Protein AF-A0A1I2KL99-F1 (afdb_monomer_lite)

Radius of gyration: 26.82 Å; chains: 1; bounding box: 92×59×48 Å

Structure (mmCIF, N/CA/C/O backbone):
data_AF-A0A1I2KL99-F1
#
_entry.id   AF-A0A1I2KL99-F1
#
loop_
_atom_site.group_PDB
_atom_site.id
_atom_site.type_symbol
_atom_site.label_atom_id
_atom_site.label_alt_id
_atom_site.label_comp_id
_atom_site.label_asym_id
_atom_site.label_entity_id
_atom_site.label_seq_id
_atom_site.pdbx_PDB_ins_code
_atom_site.Cartn_x
_atom_site.Cartn_y
_atom_site.Cartn_z
_atom_site.occupancy
_atom_site.B_iso_or_equiv
_atom_site.auth_seq_id
_atom_site.auth_comp_id
_atom_site.auth_asym_id
_atom_site.auth_atom_id
_atom_site.pdbx_PDB_model_num
ATOM 1 N N . MET A 1 1 ? 73.950 47.806 28.719 1.00 41.84 1 MET A N 1
ATOM 2 C CA . MET A 1 1 ? 73.283 47.118 27.589 1.00 41.84 1 MET A CA 1
ATOM 3 C C . MET A 1 1 ? 72.490 45.958 28.178 1.00 41.84 1 MET A C 1
ATOM 5 O O . MET A 1 1 ? 73.099 45.092 28.782 1.00 41.84 1 MET A O 1
ATOM 9 N N . PHE A 1 2 ? 71.188 46.170 28.405 1.00 46.22 2 PHE A N 1
ATOM 10 C CA . PHE A 1 2 ? 70.069 45.577 27.636 1.00 46.22 2 PHE A CA 1
ATOM 11 C C . PHE A 1 2 ? 69.998 44.045 27.796 1.00 46.22 2 PHE A C 1
ATOM 13 O O . PHE A 1 2 ? 70.756 43.326 27.165 1.00 46.22 2 PHE A O 1
ATOM 20 N N . PHE A 1 3 ? 69.334 43.569 28.855 1.00 38.12 3 PHE A N 1
ATOM 21 C CA . PHE A 1 3 ? 67.908 43.174 28.957 1.00 38.12 3 PHE A CA 1
ATOM 22 C C . PHE A 1 3 ? 67.673 41.687 28.622 1.00 38.12 3 PHE A C 1
ATOM 24 O O . PHE A 1 3 ? 67.544 41.295 27.468 1.00 38.12 3 PHE A O 1
ATOM 31 N N . MET A 1 4 ? 67.579 40.879 29.686 1.00 43.25 4 MET A N 1
ATOM 32 C CA . MET A 1 4 ? 66.721 39.690 29.757 1.00 43.25 4 MET A CA 1
ATOM 33 C C . MET A 1 4 ? 65.254 40.114 29.606 1.00 43.25 4 MET A C 1
ATOM 35 O O . MET A 1 4 ? 64.869 41.060 30.289 1.00 43.25 4 MET A O 1
ATOM 39 N N . LEU A 1 5 ? 64.454 39.375 28.820 1.00 44.06 5 LEU A N 1
ATOM 40 C CA . LEU A 1 5 ? 63.086 38.889 29.123 1.00 44.06 5 LEU A CA 1
ATOM 41 C C . LEU A 1 5 ? 62.224 38.676 27.863 1.00 44.06 5 LEU A C 1
ATOM 43 O O . LEU A 1 5 ? 62.262 39.492 26.949 1.00 44.06 5 LEU A O 1
ATOM 47 N N . LEU A 1 6 ? 61.349 37.656 27.966 1.00 45.00 6 LEU A N 1
ATOM 48 C CA . LEU A 1 6 ? 60.096 37.411 27.213 1.00 45.00 6 LEU A CA 1
ATOM 49 C C . LEU A 1 6 ? 60.284 36.949 25.758 1.00 45.00 6 LEU A C 1
ATOM 51 O O . LEU A 1 6 ? 61.150 37.435 25.055 1.00 45.00 6 LEU A O 1
ATOM 55 N N . ALA A 1 7 ? 59.530 36.026 25.170 1.00 44.88 7 ALA A N 1
ATOM 56 C CA . ALA A 1 7 ? 58.339 35.226 25.463 1.00 44.88 7 ALA A CA 1
ATOM 57 C C . ALA A 1 7 ? 58.344 34.114 24.371 1.00 44.88 7 ALA A C 1
ATOM 59 O O . ALA A 1 7 ? 59.112 34.194 23.421 1.00 44.88 7 ALA A O 1
ATOM 60 N N . GLY A 1 8 ? 57.561 33.046 24.360 1.00 45.47 8 GLY A N 1
ATOM 61 C CA . GLY A 1 8 ? 56.426 32.643 25.155 1.00 45.47 8 GLY A CA 1
ATOM 62 C C . GLY A 1 8 ? 56.072 31.200 24.787 1.00 45.47 8 GLY A C 1
ATOM 63 O O . GLY A 1 8 ? 56.478 30.667 23.753 1.00 45.47 8 GLY A O 1
ATOM 64 N N . ALA A 1 9 ? 55.324 30.569 25.680 1.00 43.31 9 ALA A N 1
ATOM 65 C CA . ALA A 1 9 ? 54.707 29.279 25.457 1.00 43.31 9 ALA A CA 1
ATOM 66 C C . ALA A 1 9 ? 53.682 29.377 24.316 1.00 43.31 9 ALA A C 1
ATOM 68 O O . ALA A 1 9 ? 52.738 30.160 24.404 1.00 43.31 9 ALA A O 1
ATOM 69 N N . MET A 1 10 ? 53.833 28.550 23.281 1.00 47.69 10 MET A N 1
ATOM 70 C CA . MET A 1 10 ? 52.747 28.232 22.353 1.00 47.69 10 MET A CA 1
ATOM 71 C C . MET A 1 10 ? 52.228 26.845 22.708 1.00 47.69 10 MET A C 1
ATOM 73 O O . MET A 1 10 ? 52.744 25.804 22.306 1.00 47.69 10 MET A O 1
ATOM 77 N N . ILE A 1 11 ? 51.215 26.899 23.561 1.00 47.91 11 ILE A N 1
ATOM 78 C CA . ILE A 1 11 ? 50.264 25.846 23.874 1.00 47.91 11 ILE A CA 1
ATOM 79 C C . ILE A 1 11 ? 49.551 25.419 22.582 1.00 47.91 11 ILE A C 1
ATOM 81 O O . ILE A 1 11 ? 49.126 26.257 21.794 1.00 47.91 11 ILE A O 1
ATOM 85 N N . GLY A 1 12 ? 49.336 24.111 22.434 1.00 41.75 12 GLY A N 1
ATOM 86 C CA . GLY A 1 12 ? 48.070 23.610 21.896 1.00 41.75 12 GLY A CA 1
ATOM 87 C C . GLY A 1 12 ? 47.889 23.639 20.381 1.00 41.75 12 GLY A C 1
ATOM 88 O O . GLY A 1 12 ? 46.938 24.226 19.882 1.00 41.75 12 GLY A O 1
ATOM 89 N N . GLY A 1 13 ? 48.709 22.888 19.650 1.00 37.59 13 GLY A N 1
ATOM 90 C CA . GLY A 1 13 ? 48.351 22.393 18.318 1.00 37.59 13 GLY A CA 1
ATOM 91 C C . GLY A 1 13 ? 47.649 21.042 18.421 1.00 37.59 13 GLY A C 1
ATOM 92 O O . GLY A 1 13 ? 48.190 20.028 17.994 1.00 37.59 13 GLY A O 1
ATOM 93 N N . MET A 1 14 ? 46.485 21.013 19.068 1.00 42.66 14 MET A N 1
ATOM 94 C CA . MET A 1 14 ? 45.616 19.843 19.1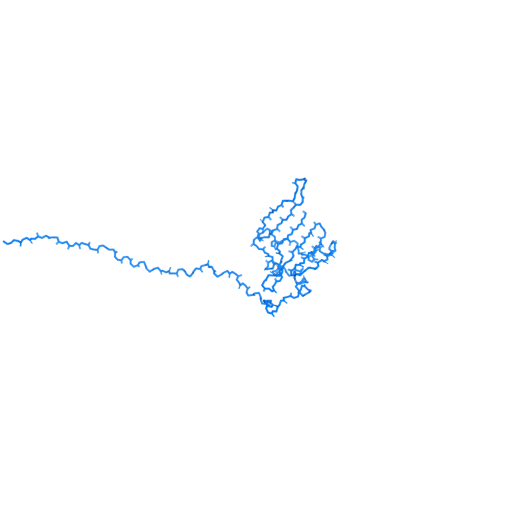72 1.00 42.66 14 MET A CA 1
ATOM 95 C C . MET A 1 14 ? 45.159 19.491 17.749 1.00 42.66 14 MET A C 1
ATOM 97 O O . MET A 1 14 ? 44.211 20.074 17.228 1.00 42.66 14 MET A O 1
ATOM 101 N N . TRP A 1 15 ? 45.874 18.580 17.083 1.00 41.38 15 TRP A N 1
ATOM 102 C CA . TRP A 1 15 ? 45.430 17.953 15.840 1.00 41.38 15 TRP A CA 1
ATOM 103 C C . TRP A 1 15 ? 44.218 17.080 16.174 1.00 41.38 15 TRP A C 1
ATOM 105 O O . TRP A 1 15 ? 44.293 15.860 16.314 1.00 41.38 15 TRP A O 1
ATOM 115 N N . TYR A 1 16 ? 43.064 17.731 16.319 1.00 44.19 16 TYR A N 1
ATOM 116 C CA . TYR A 1 16 ? 41.791 17.103 16.044 1.00 44.19 16 TYR A CA 1
ATOM 117 C C . TYR A 1 16 ? 41.829 16.737 14.571 1.00 44.19 16 TYR A C 1
ATOM 119 O O . TYR A 1 16 ? 41.515 17.532 13.690 1.00 44.19 16 TYR A O 1
ATOM 127 N N . SER A 1 17 ? 42.273 15.509 14.318 1.00 42.91 17 SER A N 1
ATOM 128 C CA . SER A 1 17 ? 41.897 14.773 13.133 1.00 42.91 17 SER A CA 1
ATOM 129 C C . SER A 1 17 ? 40.373 14.768 13.145 1.00 42.91 17 SER A C 1
ATOM 131 O O . SER A 1 17 ? 39.736 13.981 13.850 1.00 42.91 17 SER A O 1
ATOM 133 N N . THR A 1 18 ? 39.786 15.736 12.446 1.00 49.31 18 THR A N 1
ATOM 134 C CA . THR A 1 18 ? 38.407 15.707 11.998 1.00 49.31 18 THR A CA 1
ATOM 135 C C . THR A 1 18 ? 38.308 14.459 11.144 1.00 49.31 18 THR A C 1
ATOM 137 O O . THR A 1 18 ? 38.475 14.477 9.927 1.00 49.31 18 THR A O 1
ATOM 140 N N . ARG A 1 19 ? 38.066 13.331 11.824 1.00 47.25 19 ARG A N 1
ATOM 141 C CA . ARG A 1 19 ? 37.349 12.201 11.270 1.00 47.25 19 ARG A CA 1
ATOM 142 C C . ARG A 1 19 ? 36.077 12.821 10.734 1.00 47.25 19 ARG A C 1
ATOM 144 O O . ARG A 1 19 ? 35.131 13.067 11.477 1.00 47.25 19 ARG A O 1
ATOM 151 N N . LEU A 1 20 ? 36.132 13.170 9.455 1.00 50.16 20 LEU A N 1
ATOM 152 C CA . LEU A 1 20 ? 34.983 13.367 8.612 1.00 50.16 20 LEU A CA 1
ATOM 153 C C . LEU A 1 20 ? 34.181 12.089 8.799 1.00 50.16 20 LEU A C 1
ATOM 155 O O . LEU A 1 20 ? 34.487 11.055 8.213 1.00 50.16 20 LEU A O 1
ATOM 159 N N . LEU A 1 21 ? 33.229 12.145 9.728 1.00 52.22 21 LEU A N 1
ATOM 160 C CA . LEU A 1 21 ? 32.101 11.245 9.747 1.00 52.22 21 LEU A CA 1
ATOM 161 C C . LEU A 1 21 ? 31.551 11.336 8.324 1.00 52.22 21 LEU A C 1
ATOM 163 O O . LEU A 1 21 ? 31.115 12.426 7.938 1.00 52.22 21 LEU A O 1
ATOM 167 N N . PRO A 1 22 ? 31.627 10.271 7.503 1.00 49.25 22 PRO A N 1
ATOM 168 C CA . PRO A 1 22 ? 30.843 10.259 6.290 1.00 49.25 22 PRO A CA 1
ATOM 169 C C . PRO A 1 22 ? 29.410 10.454 6.761 1.00 49.25 22 PRO A C 1
ATOM 171 O O . PRO A 1 22 ? 28.902 9.692 7.587 1.00 49.25 22 PRO A O 1
ATOM 174 N N . SER A 1 23 ? 28.820 11.559 6.323 1.00 51.12 23 SER A N 1
ATOM 175 C CA . SER A 1 23 ? 27.451 11.920 6.616 1.00 51.12 23 SER A CA 1
ATOM 176 C C . SER A 1 23 ? 26.563 10.691 6.439 1.00 51.12 23 SER A C 1
ATOM 178 O O . SER A 1 23 ? 26.422 10.125 5.352 1.00 51.12 23 SER A O 1
ATOM 180 N N . LEU A 1 24 ? 25.965 10.279 7.553 1.00 51.94 24 LEU A N 1
ATOM 181 C CA . LEU A 1 24 ? 24.749 9.483 7.627 1.00 51.94 24 LEU A CA 1
ATOM 182 C C . LEU A 1 24 ? 23.629 10.259 6.916 1.00 51.94 24 LEU A C 1
ATOM 184 O O . LEU A 1 24 ? 22.788 10.888 7.541 1.00 51.94 24 LEU A O 1
ATOM 188 N N . ALA A 1 25 ? 23.672 10.292 5.588 1.00 49.53 25 ALA A N 1
ATOM 189 C CA . ALA A 1 25 ? 22.633 10.875 4.743 1.00 49.53 25 ALA A CA 1
ATOM 190 C C . ALA A 1 25 ? 22.581 10.217 3.358 1.00 49.53 25 ALA A C 1
ATOM 192 O O . ALA A 1 25 ? 21.969 10.745 2.432 1.00 49.53 25 ALA A O 1
ATOM 193 N N . LYS A 1 26 ? 23.183 9.034 3.189 1.00 44.53 26 LYS A N 1
ATOM 194 C CA . LYS A 1 26 ? 22.803 8.160 2.083 1.00 44.53 26 LYS A CA 1
ATOM 195 C C . LYS A 1 26 ? 21.658 7.318 2.599 1.00 44.53 26 LYS A C 1
ATOM 197 O O . LYS A 1 26 ? 21.860 6.306 3.265 1.00 44.53 26 LYS A O 1
ATOM 202 N N . GLY A 1 27 ? 20.461 7.861 2.383 1.00 41.88 27 GLY A N 1
ATOM 203 C CA . GLY A 1 27 ? 19.205 7.226 2.719 1.00 41.88 27 GLY A CA 1
ATOM 204 C C . GLY A 1 27 ? 19.210 5.764 2.307 1.00 41.88 27 GLY A C 1
ATOM 205 O O . GLY A 1 27 ? 19.941 5.350 1.405 1.00 41.88 27 GLY A O 1
ATOM 206 N N . VAL A 1 28 ? 18.372 5.008 3.000 1.00 42.62 28 VAL A N 1
ATOM 207 C CA . VAL A 1 28 ? 17.982 3.635 2.709 1.00 42.62 28 VAL A CA 1
ATOM 208 C C . VAL A 1 28 ? 17.411 3.574 1.282 1.00 42.62 28 VAL A C 1
ATOM 210 O O . VAL A 1 28 ? 16.219 3.433 1.058 1.00 42.62 28 VAL A O 1
ATOM 213 N N . GLN A 1 29 ? 18.268 3.701 0.273 1.00 45.19 29 GLN A N 1
ATOM 214 C CA . GLN A 1 29 ? 18.027 3.210 -1.064 1.00 45.19 29 GLN A CA 1
ATOM 215 C C . GLN A 1 29 ? 18.388 1.736 -0.995 1.00 45.19 29 GLN A C 1
ATOM 217 O O . GLN A 1 29 ? 19.393 1.282 -1.539 1.00 45.19 29 GLN A O 1
ATOM 222 N N . THR A 1 30 ? 17.548 0.967 -0.296 1.00 46.22 30 THR A N 1
ATOM 223 C CA . THR A 1 30 ? 17.318 -0.407 -0.720 1.00 46.22 30 THR A CA 1
ATOM 224 C C . THR A 1 30 ? 17.001 -0.289 -2.196 1.00 46.22 30 THR A C 1
ATOM 226 O O . THR A 1 30 ? 15.963 0.269 -2.554 1.00 46.22 30 THR A O 1
ATOM 229 N N . VAL A 1 31 ? 17.962 -0.667 -3.035 1.00 43.31 31 VAL A N 1
ATOM 230 C CA . VAL A 1 31 ? 17.841 -0.663 -4.486 1.00 43.31 31 VAL A CA 1
ATOM 231 C C . VAL A 1 31 ? 16.468 -1.250 -4.791 1.00 43.31 31 VAL A C 1
ATOM 233 O O . VAL A 1 31 ? 16.246 -2.439 -4.556 1.00 43.31 31 VAL A O 1
ATOM 236 N N . ARG A 1 32 ? 15.527 -0.396 -5.220 1.00 56.00 32 ARG A N 1
ATOM 237 C CA . ARG A 1 32 ? 14.180 -0.776 -5.655 1.00 56.00 32 ARG A CA 1
ATOM 238 C C . ARG A 1 32 ? 14.368 -1.531 -6.976 1.00 56.00 32 ARG A C 1
ATOM 240 O O . ARG A 1 32 ? 14.132 -0.998 -8.052 1.00 56.00 32 ARG A O 1
ATOM 247 N N . LYS A 1 33 ? 14.952 -2.734 -6.907 1.00 55.44 33 LYS A N 1
ATOM 248 C CA . LYS A 1 33 ? 15.268 -3.565 -8.069 1.00 55.44 33 LYS A CA 1
ATOM 249 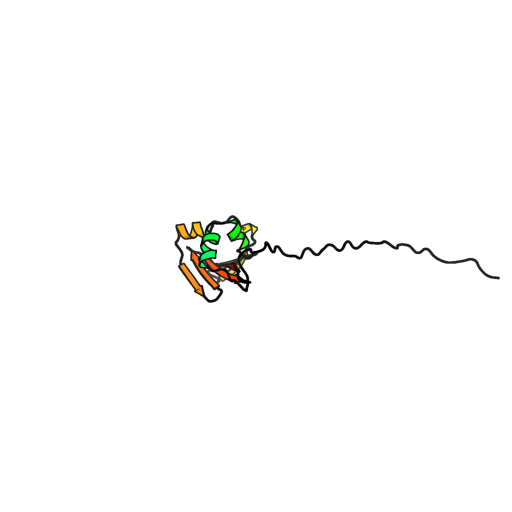C C . LYS A 1 33 ? 13.957 -3.831 -8.803 1.00 55.44 33 LYS A C 1
ATOM 251 O O . LYS A 1 33 ? 13.048 -4.414 -8.221 1.00 55.44 33 LYS A O 1
ATOM 256 N N . GLY A 1 34 ? 13.882 -3.400 -10.060 1.00 68.06 34 GLY A N 1
ATOM 257 C CA . GLY A 1 34 ? 12.765 -3.697 -10.960 1.00 68.06 34 GLY A CA 1
ATOM 258 C C . GLY A 1 34 ? 11.870 -2.518 -11.343 1.00 68.06 34 GLY A C 1
ATOM 259 O O . GLY A 1 34 ? 10.979 -2.720 -12.156 1.00 68.06 34 GLY A O 1
ATOM 260 N N . CYS A 1 35 ? 12.093 -1.306 -10.822 1.00 81.81 35 CYS A N 1
ATOM 261 C CA . CYS A 1 35 ? 11.310 -0.128 -11.211 1.00 81.81 35 CYS A CA 1
ATOM 262 C C . CYS A 1 35 ? 12.184 1.127 -11.327 1.00 81.81 35 CYS A C 1
ATOM 264 O O . CYS A 1 35 ? 13.095 1.337 -10.525 1.00 81.81 35 CYS A O 1
ATOM 266 N N . SER A 1 36 ? 11.946 1.941 -12.359 1.00 84.12 36 SER A N 1
ATOM 267 C CA . SER A 1 36 ? 12.670 3.197 -12.598 1.00 84.12 36 SER A CA 1
ATOM 268 C C . SER A 1 36 ? 11.844 4.161 -13.449 1.00 84.12 36 SER A C 1
ATOM 270 O O . SER A 1 36 ? 10.864 3.757 -14.067 1.00 84.12 36 SER A O 1
ATOM 272 N N . LEU A 1 37 ? 12.269 5.422 -13.555 1.00 84.25 37 LEU A N 1
ATOM 273 C CA . LEU A 1 37 ? 11.627 6.407 -14.438 1.00 84.25 37 LEU A CA 1
ATOM 274 C C . LEU A 1 37 ? 11.559 5.954 -15.909 1.00 84.25 37 LEU A C 1
ATOM 276 O O . LEU A 1 37 ? 10.590 6.264 -16.591 1.00 84.25 37 LEU A O 1
ATOM 280 N N . ASN A 1 38 ? 12.553 5.191 -16.374 1.00 84.94 38 ASN A N 1
ATOM 281 C CA . ASN A 1 38 ? 12.638 4.716 -17.761 1.00 84.94 38 ASN A CA 1
ATOM 282 C C . ASN A 1 38 ? 11.909 3.381 -17.990 1.00 84.94 38 ASN A C 1
ATOM 284 O O . ASN A 1 38 ? 11.738 2.959 -19.128 1.00 84.94 38 ASN A O 1
ATOM 288 N N . ALA A 1 39 ? 11.505 2.706 -16.913 1.00 85.94 39 ALA A N 1
ATOM 289 C CA . ALA A 1 39 ? 10.725 1.475 -16.944 1.00 85.94 39 ALA A CA 1
ATOM 290 C C . ALA A 1 39 ? 9.806 1.450 -15.712 1.00 85.94 39 ALA A C 1
ATOM 292 O O . ALA A 1 39 ? 10.160 0.834 -14.695 1.00 85.94 39 ALA A O 1
ATOM 293 N N . PRO A 1 40 ? 8.680 2.190 -15.756 1.00 88.12 40 PRO A N 1
ATOM 294 C CA . PRO A 1 40 ? 7.749 2.235 -14.644 1.00 88.12 40 PRO A CA 1
ATOM 295 C C . PRO A 1 40 ? 7.124 0.866 -14.376 1.00 88.12 40 PRO A C 1
ATOM 297 O O . PRO A 1 40 ? 6.767 0.134 -15.298 1.00 88.12 40 PRO A O 1
ATOM 300 N N . GLU A 1 41 ? 6.978 0.528 -13.100 1.00 92.31 41 GLU A N 1
ATOM 301 C CA . GLU A 1 41 ? 6.316 -0.695 -12.653 1.00 92.31 41 GLU A CA 1
ATOM 302 C C . GLU A 1 41 ? 4.834 -0.677 -13.058 1.00 92.31 41 GLU A C 1
ATOM 304 O O . GLU A 1 41 ? 4.122 0.301 -12.818 1.00 92.31 41 GLU A O 1
ATOM 309 N N . SER A 1 42 ? 4.341 -1.766 -13.652 1.00 92.69 42 SER A N 1
ATOM 310 C CA . SER A 1 42 ? 2.903 -1.931 -13.881 1.00 92.69 42 SER A CA 1
ATOM 311 C C . SER A 1 42 ? 2.184 -2.155 -12.552 1.00 92.69 42 SER A C 1
ATOM 313 O O . SER A 1 42 ? 2.628 -2.965 -11.733 1.00 92.69 42 SER A O 1
ATOM 315 N N . PHE A 1 43 ? 1.041 -1.492 -12.356 1.00 93.69 43 PHE A N 1
ATOM 316 C CA . PHE A 1 43 ? 0.234 -1.691 -11.151 1.00 93.69 43 PHE A CA 1
ATOM 317 C C . PHE A 1 43 ? -0.275 -3.136 -11.037 1.00 93.69 43 PHE A C 1
ATOM 319 O O . PHE A 1 43 ? -0.317 -3.691 -9.942 1.00 93.69 43 PHE A O 1
ATOM 326 N N . ASP A 1 44 ? -0.578 -3.777 -12.170 1.00 92.50 44 ASP A N 1
ATOM 327 C CA . ASP A 1 44 ? -1.077 -5.156 -12.206 1.00 92.50 44 ASP A CA 1
ATOM 328 C C . ASP A 1 44 ? 0.002 -6.176 -11.796 1.00 92.50 44 ASP A C 1
ATOM 330 O O . ASP A 1 44 ? -0.314 -7.235 -11.260 1.00 9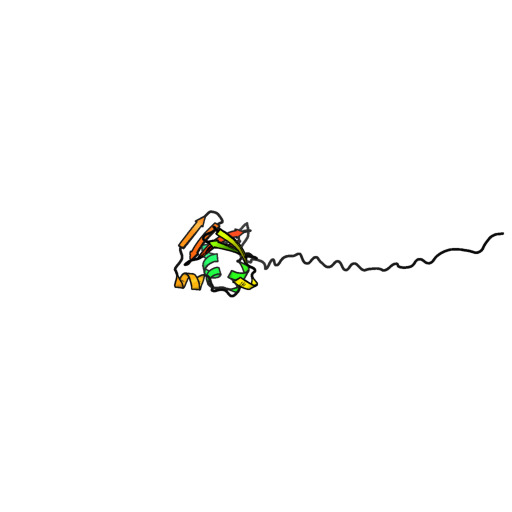2.50 44 ASP A O 1
ATOM 334 N N . THR A 1 45 ? 1.287 -5.848 -11.980 1.00 92.12 45 THR A N 1
ATOM 335 C CA . THR A 1 45 ? 2.411 -6.658 -11.477 1.00 92.12 45 THR A CA 1
ATOM 336 C C . THR A 1 45 ? 2.734 -6.340 -10.014 1.00 92.12 45 THR A C 1
ATOM 338 O O . THR A 1 45 ? 3.128 -7.224 -9.255 1.00 92.12 45 THR A O 1
ATOM 341 N N . PHE A 1 46 ? 2.565 -5.081 -9.609 1.00 95.06 46 PHE A N 1
ATOM 342 C CA . PHE A 1 46 ? 2.824 -4.608 -8.251 1.00 95.06 46 PHE A CA 1
ATOM 343 C C . PHE A 1 46 ? 1.823 -5.165 -7.229 1.00 95.06 46 PHE A C 1
ATOM 345 O O . PHE A 1 46 ? 2.230 -5.688 -6.187 1.00 95.06 46 PHE A O 1
ATOM 352 N N . LEU A 1 47 ? 0.522 -5.053 -7.517 1.00 95.94 47 LEU A N 1
ATOM 353 C CA . LEU A 1 47 ? -0.538 -5.264 -6.530 1.00 95.94 47 LEU A CA 1
ATOM 354 C C . LEU A 1 47 ? -0.554 -6.685 -5.934 1.00 95.94 47 LEU A C 1
ATOM 356 O O . LEU A 1 47 ? -0.579 -6.786 -4.706 1.00 95.94 47 LEU A O 1
ATOM 360 N N . PRO A 1 48 ? -0.461 -7.782 -6.716 1.00 96.00 48 PRO A N 1
ATOM 361 C CA . PRO A 1 48 ? -0.468 -9.134 -6.149 1.00 96.00 48 PRO A CA 1
ATOM 362 C C . PRO A 1 48 ? 0.688 -9.374 -5.172 1.00 96.00 48 PRO A C 1
ATOM 364 O O . PRO A 1 48 ? 0.535 -10.063 -4.159 1.00 96.00 48 PRO A O 1
ATOM 367 N N . ARG A 1 49 ? 1.851 -8.769 -5.443 1.00 96.19 49 ARG A N 1
ATOM 368 C CA . ARG A 1 49 ? 3.013 -8.855 -4.557 1.00 96.19 49 ARG A CA 1
ATOM 369 C C . ARG A 1 49 ? 2.820 -8.008 -3.304 1.00 96.19 49 ARG A C 1
ATOM 371 O O . ARG A 1 49 ? 3.091 -8.489 -2.211 1.00 96.19 49 ARG A O 1
ATOM 378 N N . TYR A 1 50 ? 2.294 -6.792 -3.445 1.00 96.31 50 TYR A N 1
ATOM 379 C CA . TYR A 1 50 ? 1.936 -5.942 -2.307 1.00 96.31 50 TYR A CA 1
ATOM 380 C C . TYR A 1 50 ? 0.914 -6.618 -1.375 1.00 96.31 50 TYR A C 1
ATOM 382 O O . TYR A 1 50 ? 1.002 -6.503 -0.158 1.00 96.31 50 TYR A O 1
ATOM 390 N N . GLN A 1 51 ? -0.025 -7.382 -1.935 1.00 96.38 51 GLN A N 1
ATOM 391 C CA . GLN A 1 51 ? -1.061 -8.091 -1.183 1.00 96.38 51 GLN A CA 1
ATOM 392 C C . GLN A 1 51 ? -0.564 -9.316 -0.401 1.00 96.38 51 GLN A C 1
ATOM 394 O O . GLN A 1 51 ? -1.230 -9.717 0.551 1.00 96.38 51 GLN A O 1
ATOM 399 N N . SER A 1 52 ? 0.553 -9.931 -0.799 1.00 95.69 52 SER A N 1
ATOM 400 C CA . SER A 1 52 ? 0.985 -11.242 -0.283 1.00 95.69 52 SER A CA 1
ATOM 401 C C . SER A 1 52 ? 2.350 -11.238 0.411 1.00 95.69 52 SER A C 1
ATOM 403 O O . SER A 1 52 ? 2.600 -12.090 1.261 1.00 95.69 52 SER A O 1
ATOM 405 N N . ASP A 1 53 ? 3.226 -10.283 0.096 1.00 96.50 53 ASP A N 1
ATOM 406 C CA . ASP A 1 53 ? 4.581 -10.193 0.643 1.00 96.50 53 ASP A CA 1
ATOM 407 C C . ASP A 1 53 ? 4.683 -9.009 1.614 1.00 96.50 53 ASP A C 1
ATOM 409 O O . ASP A 1 53 ? 4.777 -7.849 1.212 1.00 96.50 53 ASP A O 1
ATOM 413 N N . ARG A 1 54 ? 4.707 -9.312 2.918 1.00 95.0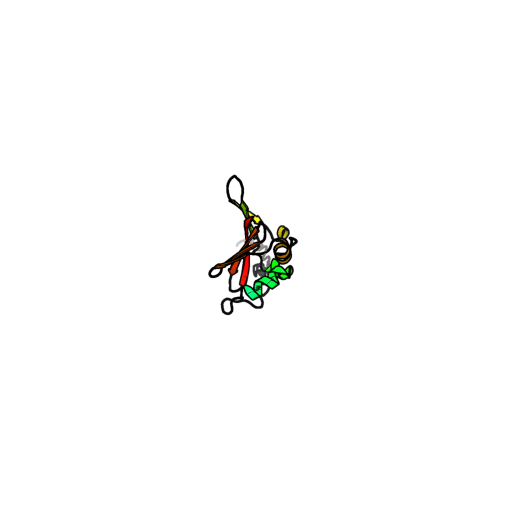6 54 ARG A N 1
ATOM 414 C CA . ARG A 1 54 ? 4.813 -8.314 3.995 1.00 95.06 54 ARG A CA 1
ATOM 415 C C . ARG A 1 54 ? 6.066 -7.451 3.888 1.00 95.06 54 ARG A C 1
ATOM 417 O O . ARG A 1 54 ? 6.006 -6.250 4.142 1.00 95.06 54 ARG A O 1
ATOM 424 N N . MET A 1 55 ? 7.207 -8.048 3.549 1.00 94.38 55 MET A N 1
ATOM 425 C CA . MET A 1 55 ? 8.469 -7.312 3.459 1.00 94.38 55 MET A CA 1
ATOM 426 C C . MET A 1 55 ? 8.433 -6.343 2.281 1.00 94.38 55 MET A C 1
ATOM 428 O O . MET A 1 55 ? 8.862 -5.196 2.414 1.00 94.38 55 MET A O 1
ATOM 432 N N . PHE A 1 56 ? 7.868 -6.781 1.156 1.00 94.69 56 PHE A N 1
ATOM 433 C CA . PHE A 1 56 ? 7.640 -5.920 0.004 1.00 94.69 56 PHE A CA 1
ATOM 434 C C . PHE A 1 56 ? 6.629 -4.812 0.315 1.00 94.69 56 PHE A C 1
ATOM 436 O O . PHE A 1 56 ? 6.935 -3.650 0.061 1.00 94.69 56 PHE A O 1
ATOM 443 N N . ALA A 1 57 ? 5.484 -5.131 0.924 1.00 95.88 57 ALA A N 1
ATOM 444 C CA . ALA A 1 57 ? 4.474 -4.147 1.307 1.00 95.88 57 ALA A CA 1
ATOM 445 C C . ALA A 1 57 ? 5.067 -3.060 2.214 1.00 95.88 57 ALA A C 1
ATOM 447 O O . ALA A 1 57 ? 4.997 -1.880 1.888 1.00 95.88 57 ALA A O 1
ATOM 448 N N . ASN A 1 58 ? 5.782 -3.450 3.274 1.00 95.06 58 ASN A N 1
ATOM 449 C CA . ASN A 1 58 ? 6.432 -2.515 4.197 1.00 95.06 58 ASN A CA 1
ATOM 450 C C . ASN A 1 58 ? 7.494 -1.624 3.525 1.00 95.06 58 ASN A C 1
ATOM 452 O O . ASN A 1 58 ? 7.677 -0.475 3.928 1.00 95.06 58 ASN A O 1
ATOM 456 N N . ALA A 1 59 ? 8.199 -2.136 2.510 1.00 93.50 59 ALA A N 1
ATOM 457 C CA . ALA A 1 59 ? 9.173 -1.370 1.728 1.00 93.50 59 ALA A CA 1
ATOM 458 C C . ALA A 1 59 ? 8.522 -0.441 0.684 1.00 93.50 59 ALA A C 1
ATOM 460 O O . ALA A 1 59 ? 9.151 0.515 0.220 1.00 93.50 59 ALA A O 1
ATOM 461 N N . ARG A 1 60 ? 7.278 -0.736 0.294 1.00 94.94 60 ARG A N 1
ATOM 462 C CA . ARG A 1 60 ? 6.468 0.014 -0.675 1.00 94.94 60 ARG A CA 1
ATOM 463 C C . ARG A 1 60 ? 5.403 0.890 -0.014 1.00 94.94 60 ARG A C 1
ATOM 465 O O . ARG A 1 60 ? 4.611 1.497 -0.718 1.00 94.94 60 ARG A O 1
ATOM 472 N N . THR A 1 61 ? 5.389 0.985 1.307 1.00 96.12 61 THR A N 1
ATOM 473 C CA . THR A 1 61 ? 4.575 1.954 2.041 1.00 96.12 61 THR A CA 1
ATOM 474 C C . THR A 1 61 ? 5.450 3.144 2.414 1.00 96.12 61 THR A C 1
ATOM 476 O O . THR A 1 61 ? 6.564 2.970 2.923 1.00 96.12 61 THR A O 1
ATOM 479 N N . THR A 1 62 ? 4.968 4.353 2.129 1.00 95.06 62 THR A N 1
ATOM 480 C CA . THR A 1 62 ? 5.603 5.597 2.569 1.00 95.06 62 THR A CA 1
ATOM 481 C C . THR A 1 62 ? 5.716 5.593 4.097 1.00 95.06 62 THR A C 1
ATOM 483 O O . THR A 1 62 ? 4.849 5.089 4.806 1.00 95.06 62 THR A O 1
ATOM 486 N N . ASP A 1 63 ? 6.829 6.100 4.616 1.00 92.75 63 ASP A N 1
ATOM 487 C CA . ASP A 1 63 ? 7.095 6.160 6.052 1.00 92.75 63 ASP A CA 1
ATOM 488 C C . ASP A 1 63 ? 7.465 7.601 6.429 1.00 92.75 63 ASP A C 1
ATOM 490 O O . ASP A 1 63 ? 8.476 8.098 5.917 1.00 92.75 63 ASP A O 1
ATOM 494 N N . PRO A 1 64 ? 6.679 8.280 7.284 1.00 94.31 64 PRO A N 1
ATOM 495 C CA . PRO A 1 64 ? 5.397 7.832 7.848 1.00 94.31 64 PRO A CA 1
ATOM 496 C C . PRO A 1 64 ? 4.265 7.752 6.803 1.00 94.31 64 PRO A C 1
ATOM 498 O O . PRO A 1 64 ? 4.270 8.483 5.813 1.00 94.31 64 PRO A O 1
ATOM 501 N N . LEU A 1 65 ? 3.302 6.855 7.034 1.00 96.31 65 LEU A N 1
ATOM 502 C CA . LEU A 1 65 ? 2.097 6.681 6.218 1.00 96.31 65 LEU A CA 1
ATOM 503 C C . LEU A 1 65 ? 1.061 7.740 6.598 1.00 96.31 65 LEU A C 1
ATOM 505 O O . LEU A 1 65 ? 0.768 7.919 7.777 1.00 96.31 65 LEU A O 1
ATOM 509 N N . GLU A 1 66 ? 0.474 8.412 5.614 1.00 96.88 66 GLU A N 1
ATOM 510 C CA . GLU A 1 66 ? -0.645 9.312 5.867 1.00 96.88 66 GLU A CA 1
ATOM 511 C C . GLU A 1 66 ? -1.929 8.503 6.087 1.00 96.88 66 GLU A C 1
ATOM 513 O O . GLU A 1 66 ? -2.276 7.629 5.295 1.00 96.88 66 GLU A O 1
ATOM 518 N N . THR A 1 67 ? -2.644 8.781 7.169 1.00 95.19 67 THR A N 1
ATOM 519 C CA . THR A 1 67 ? -3.947 8.174 7.452 1.00 95.19 67 THR A CA 1
ATOM 520 C C . THR A 1 67 ? -4.992 9.259 7.602 1.00 95.19 67 THR A C 1
ATOM 522 O O . THR A 1 67 ? -4.744 10.254 8.278 1.00 95.19 67 THR A O 1
ATOM 525 N N . VAL A 1 68 ? -6.137 9.092 6.954 1.00 94.81 68 VAL A N 1
ATOM 526 C CA . VAL A 1 68 ? -7.269 10.014 7.043 1.00 94.81 68 VAL A CA 1
ATOM 527 C C . VAL A 1 68 ? -8.403 9.278 7.731 1.00 94.81 68 VAL A C 1
ATOM 529 O O . VAL A 1 68 ? -8.789 8.203 7.289 1.00 94.81 68 VAL A O 1
ATOM 532 N N . ILE A 1 69 ? -8.906 9.842 8.822 1.00 90.75 69 ILE A N 1
ATOM 533 C CA . ILE A 1 69 ? -10.010 9.263 9.584 1.00 90.75 69 ILE A CA 1
ATOM 534 C C . ILE A 1 69 ? -11.219 10.176 9.423 1.00 90.75 69 ILE A C 1
ATOM 536 O O . ILE A 1 69 ? -11.155 11.359 9.772 1.00 90.75 69 ILE A O 1
ATOM 540 N N . GLY A 1 70 ? -12.312 9.639 8.890 1.00 84.81 70 GLY A N 1
ATOM 541 C CA . GLY A 1 70 ? -13.593 10.332 8.817 1.00 84.81 70 GLY A CA 1
ATOM 542 C C . GLY A 1 70 ? -14.234 10.447 10.202 1.00 84.81 70 GLY A C 1
ATOM 543 O O . GLY A 1 70 ? -14.534 9.439 10.839 1.00 84.81 70 GLY A O 1
ATOM 544 N N . GLY A 1 71 ? -14.459 11.673 10.680 1.00 79.44 71 GLY A N 1
ATOM 545 C CA . GLY A 1 71 ? -15.138 11.943 11.949 1.00 79.44 71 GLY A CA 1
ATOM 546 C C . GLY A 1 71 ? -16.337 12.886 11.799 1.00 79.44 71 GLY A C 1
ATOM 547 O O . GLY A 1 71 ? -16.489 13.536 10.763 1.00 79.44 71 GLY A O 1
ATOM 548 N N . PRO A 1 72 ? -17.185 13.009 12.840 1.00 76.00 72 PRO A N 1
ATOM 549 C CA . PRO A 1 72 ? -18.311 13.951 12.850 1.00 76.00 72 PRO A CA 1
ATOM 550 C C . PRO A 1 72 ? -17.865 15.416 12.704 1.00 76.00 72 PRO A C 1
ATOM 552 O O . PRO A 1 72 ? -18.626 16.236 12.198 1.00 76.00 72 PRO A O 1
ATOM 555 N N . ASP A 1 73 ? -16.620 15.720 13.082 1.00 81.00 73 ASP A N 1
ATOM 556 C CA . ASP A 1 73 ? -16.006 17.049 12.992 1.00 81.00 73 ASP A CA 1
ATOM 557 C C . ASP A 1 73 ? -15.231 17.278 11.673 1.00 81.00 73 ASP A C 1
ATOM 559 O O . ASP A 1 73 ? -14.587 18.313 11.498 1.00 81.00 73 ASP A O 1
ATOM 563 N N . GLY A 1 74 ? -15.291 16.326 10.731 1.00 82.69 74 GLY A N 1
ATOM 564 C CA . GLY A 1 74 ? -14.565 16.346 9.455 1.00 82.69 74 GLY A CA 1
ATOM 565 C C . GLY A 1 74 ? -13.400 15.344 9.383 1.00 82.69 74 GLY A C 1
ATOM 566 O O . GLY A 1 74 ? -13.160 14.596 10.333 1.00 82.69 74 GLY A O 1
ATOM 567 N N . PRO A 1 75 ? -12.685 15.279 8.241 1.00 88.62 75 PRO A N 1
ATOM 568 C CA . PRO A 1 75 ? -11.555 14.372 8.067 1.00 88.62 75 PRO A CA 1
ATOM 569 C C . PRO A 1 75 ? -10.344 14.834 8.887 1.00 88.62 75 PRO A C 1
ATOM 571 O O . PRO A 1 75 ? -9.882 15.968 8.749 1.00 88.62 75 PRO A O 1
ATOM 574 N N . ALA A 1 76 ? -9.803 13.939 9.710 1.00 91.12 76 ALA A N 1
ATOM 575 C CA . ALA A 1 76 ? -8.580 14.166 10.470 1.00 91.12 76 ALA A CA 1
ATOM 576 C C . ALA A 1 76 ? -7.410 13.396 9.846 1.00 91.12 76 ALA A C 1
ATOM 578 O O . ALA A 1 76 ? -7.473 12.176 9.699 1.00 91.12 76 ALA A O 1
ATOM 579 N N . THR A 1 77 ? -6.325 14.097 9.514 1.00 94.38 77 THR A N 1
ATOM 580 C CA . THR A 1 77 ? -5.106 13.482 8.969 1.00 94.38 77 THR A CA 1
ATOM 581 C C . THR A 1 77 ? -4.092 13.204 10.077 1.00 94.38 77 THR A C 1
ATOM 583 O O . THR A 1 77 ? -3.735 14.101 10.839 1.00 94.38 77 THR A O 1
ATOM 586 N N . THR A 1 78 ? -3.580 11.976 10.137 1.00 94.38 78 THR A N 1
ATOM 587 C CA . THR A 1 78 ? -2.538 11.537 11.076 1.00 94.38 78 THR A CA 1
ATOM 588 C C . THR A 1 78 ? -1.388 10.866 10.328 1.00 94.38 78 THR A C 1
ATOM 590 O O . THR A 1 78 ? -1.610 10.123 9.375 1.00 94.38 78 THR A O 1
ATOM 593 N N . MET A 1 79 ? -0.150 11.093 10.775 1.00 95.38 79 MET A N 1
ATOM 594 C CA . MET A 1 79 ? 1.045 10.439 10.231 1.00 95.38 79 MET A CA 1
ATOM 595 C C . MET A 1 79 ? 1.406 9.218 11.081 1.00 95.38 79 MET A C 1
ATOM 597 O O . MET A 1 79 ? 1.760 9.359 12.250 1.00 95.38 79 MET A O 1
ATOM 601 N N . VAL A 1 80 ? 1.339 8.027 10.492 1.00 93.75 80 VAL A N 1
ATOM 602 C CA . VAL A 1 80 ? 1.555 6.747 11.175 1.00 93.75 80 VAL A CA 1
ATOM 603 C C . VAL A 1 80 ? 2.946 6.199 10.843 1.00 93.75 80 VAL A C 1
ATOM 605 O O . VAL A 1 80 ? 3.232 5.915 9.676 1.00 93.75 80 VAL A O 1
ATOM 608 N N . PRO A 1 81 ? 3.843 6.029 11.829 1.00 94.56 81 PRO A N 1
ATOM 609 C CA . PRO A 1 81 ? 5.174 5.488 11.587 1.00 94.56 81 PRO A CA 1
ATOM 610 C C . PRO A 1 81 ? 5.123 3.995 11.246 1.00 94.56 81 PRO A C 1
ATOM 612 O O . PRO A 1 81 ? 4.229 3.256 11.669 1.00 94.56 81 PRO A O 1
ATOM 615 N N . ARG A 1 82 ? 6.151 3.504 10.545 1.00 93.31 82 ARG A N 1
ATOM 616 C CA . ARG A 1 82 ? 6.277 2.078 10.193 1.00 93.31 82 ARG A CA 1
ATOM 617 C C . ARG A 1 82 ? 6.150 1.117 11.369 1.00 93.31 82 ARG A C 1
ATOM 619 O O . ARG A 1 82 ? 5.712 -0.013 11.168 1.00 93.31 82 ARG A O 1
ATOM 626 N N . THR A 1 83 ? 6.530 1.514 12.581 1.00 93.62 83 THR A N 1
ATOM 627 C CA . THR A 1 83 ? 6.394 0.666 13.778 1.00 93.62 83 THR A CA 1
ATOM 628 C C . THR A 1 83 ? 4.967 0.186 14.006 1.00 93.62 83 THR A C 1
ATOM 630 O O . THR A 1 83 ? 4.796 -0.945 14.466 1.00 93.62 83 THR A O 1
ATOM 633 N N . ASP A 1 84 ? 3.988 0.995 13.607 1.00 91.44 84 ASP A N 1
ATOM 634 C CA . ASP A 1 84 ? 2.580 0.809 13.941 1.00 91.44 84 ASP A CA 1
ATOM 635 C C . ASP A 1 84 ? 1.845 0.053 12.826 1.00 91.44 84 ASP A C 1
ATOM 637 O O . ASP A 1 84 ? 0.957 -0.753 13.105 1.00 91.44 84 ASP A O 1
ATOM 641 N N . TYR A 1 85 ? 2.259 0.230 11.561 1.00 88.44 85 TYR A N 1
ATOM 642 C CA . TYR A 1 85 ? 1.643 -0.466 10.425 1.00 88.44 85 TYR A CA 1
ATOM 643 C C . TYR A 1 85 ? 2.359 -1.750 9.979 1.00 88.44 85 TYR A C 1
ATOM 645 O O . TYR A 1 85 ? 1.735 -2.616 9.370 1.00 88.44 85 TYR A O 1
ATOM 653 N N . ARG A 1 86 ? 3.651 -1.949 10.290 1.00 91.81 86 ARG A N 1
ATOM 654 C CA . ARG A 1 86 ? 4.452 -3.070 9.730 1.00 91.81 86 ARG A CA 1
ATOM 655 C C . ARG A 1 86 ? 3.910 -4.477 10.007 1.00 91.81 86 ARG A C 1
ATOM 657 O O . ARG A 1 86 ? 4.221 -5.419 9.269 1.00 91.81 86 ARG A O 1
ATOM 664 N N . ASN A 1 87 ? 3.142 -4.617 11.087 1.00 92.44 87 ASN A N 1
ATOM 665 C CA . ASN A 1 87 ? 2.568 -5.874 11.568 1.00 92.44 87 ASN A CA 1
ATOM 666 C C . ASN A 1 87 ? 1.051 -5.958 11.348 1.00 92.44 87 ASN A C 1
ATOM 668 O O . ASN A 1 87 ? 0.445 -6.942 11.762 1.00 92.44 87 ASN A O 1
ATOM 672 N N . GLN A 1 88 ? 0.445 -4.965 10.691 1.00 90.62 88 GLN A N 1
ATOM 673 C CA . GLN A 1 88 ? -0.979 -4.989 10.371 1.00 90.62 88 GLN A CA 1
ATOM 674 C C . GLN A 1 88 ? -1.320 -6.129 9.404 1.00 90.62 88 GLN A C 1
ATOM 676 O O . GLN A 1 88 ? -0.444 -6.764 8.800 1.00 90.62 88 GLN A O 1
ATOM 681 N N . GLU A 1 89 ? -2.609 -6.422 9.295 1.00 93.19 89 GLU A N 1
ATOM 682 C CA . GLU A 1 89 ? -3.126 -7.385 8.331 1.00 93.19 89 GLU A CA 1
ATOM 683 C C . GLU A 1 89 ? -2.699 -7.009 6.898 1.00 93.19 89 GLU A C 1
ATOM 685 O O . GLU A 1 89 ? -2.626 -5.830 6.553 1.00 93.19 89 GLU A O 1
ATOM 690 N N . LEU A 1 90 ? -2.353 -8.002 6.070 1.00 95.00 90 LEU A N 1
ATOM 691 C CA . LEU A 1 90 ? -1.967 -7.726 4.687 1.00 95.00 90 LEU A CA 1
ATOM 692 C C . LEU A 1 90 ? -3.195 -7.357 3.864 1.00 95.00 90 LEU A 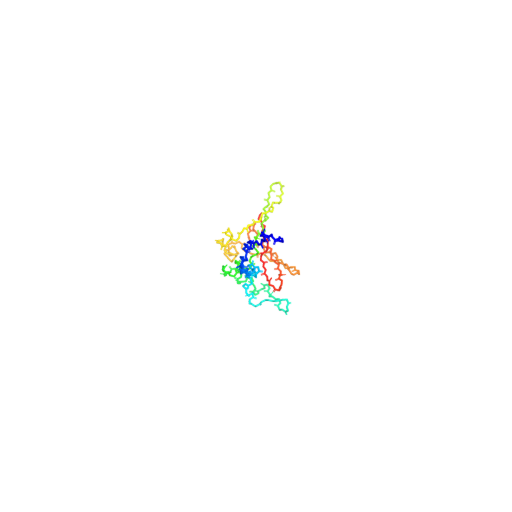C 1
ATOM 694 O O . LEU A 1 90 ? -4.276 -7.914 4.050 1.00 95.00 90 LEU A O 1
ATOM 698 N N . LEU A 1 91 ? -3.002 -6.497 2.862 1.00 95.25 91 LEU A N 1
ATOM 699 C CA . LEU A 1 91 ? -4.083 -6.108 1.960 1.00 95.25 91 LEU A CA 1
ATOM 700 C C . LEU A 1 91 ? -4.756 -7.326 1.307 1.00 95.25 91 LEU A C 1
ATOM 702 O O . LEU A 1 91 ? -5.967 -7.332 1.130 1.00 95.25 91 LEU A O 1
ATOM 706 N N . GLY A 1 92 ? -4.004 -8.385 0.989 1.00 95.38 92 GLY A N 1
ATOM 707 C CA . GLY A 1 92 ? -4.575 -9.607 0.422 1.00 95.38 92 GLY A CA 1
ATOM 708 C C . GLY A 1 92 ? -5.545 -10.332 1.358 1.00 95.38 92 GLY A C 1
ATOM 709 O O . GLY A 1 92 ? -6.512 -10.920 0.879 1.00 95.38 92 GLY A O 1
ATOM 710 N N . ASP A 1 93 ? -5.324 -10.282 2.674 1.00 95.75 93 ASP A N 1
ATOM 711 C CA . ASP A 1 93 ? -6.253 -10.843 3.659 1.00 95.75 93 ASP A CA 1
ATOM 712 C C . ASP A 1 93 ? -7.530 -9.995 3.760 1.00 95.75 93 ASP A C 1
ATOM 714 O O . ASP A 1 93 ? -8.634 -10.541 3.747 1.00 95.75 93 ASP A O 1
ATOM 718 N N . ILE A 1 94 ? -7.391 -8.665 3.768 1.00 94.56 94 ILE A N 1
ATOM 719 C CA . ILE A 1 94 ? -8.518 -7.716 3.795 1.00 94.56 94 ILE A CA 1
ATOM 720 C C . ILE A 1 94 ? -9.389 -7.890 2.545 1.00 94.56 94 ILE A C 1
ATOM 722 O O . ILE A 1 94 ? -10.604 -8.055 2.645 1.00 94.56 94 ILE A O 1
ATOM 726 N N . VAL A 1 95 ? -8.762 -7.944 1.367 1.00 95.12 95 VAL A N 1
ATOM 727 C CA . VAL A 1 95 ? -9.446 -8.141 0.081 1.00 95.12 95 VAL A CA 1
ATOM 728 C C . VAL A 1 95 ? -10.164 -9.488 0.022 1.00 95.12 95 VAL A C 1
ATOM 730 O O . VAL A 1 95 ? -11.266 -9.569 -0.515 1.00 95.12 95 VAL A O 1
ATOM 733 N N . ARG A 1 96 ? -9.602 -10.552 0.611 1.00 95.19 96 ARG A N 1
ATOM 734 C CA . ARG A 1 96 ? -10.296 -11.847 0.709 1.00 95.19 96 ARG A CA 1
ATOM 735 C C . ARG A 1 96 ? -11.561 -11.782 1.565 1.00 95.19 96 ARG A C 1
ATOM 737 O O . ARG A 1 96 ? -12.510 -12.499 1.266 1.00 95.19 96 ARG A O 1
ATOM 744 N N . LYS A 1 97 ? -11.577 -10.960 2.619 1.00 95.00 97 LYS A N 1
ATOM 745 C CA . LYS A 1 97 ? -12.727 -10.819 3.528 1.00 95.00 97 LYS A CA 1
ATOM 746 C C . LYS A 1 97 ? -13.811 -9.890 2.984 1.00 95.00 97 LYS A C 1
ATOM 748 O O . LYS A 1 97 ? -14.990 -10.161 3.191 1.00 95.00 97 LYS A O 1
ATOM 753 N N . HIS A 1 98 ? -13.419 -8.801 2.325 1.00 94.69 98 HIS A N 1
ATOM 754 C CA . HIS A 1 98 ? -14.324 -7.693 1.995 1.00 94.69 98 HIS A CA 1
ATOM 755 C C . HIS A 1 98 ? -14.496 -7.436 0.494 1.00 94.69 98 HIS A C 1
ATOM 757 O O . HIS A 1 98 ? -15.334 -6.625 0.108 1.00 94.69 98 HIS A O 1
ATOM 763 N N . GLY A 1 99 ? -13.731 -8.117 -0.358 1.00 93.81 99 GLY A N 1
ATOM 764 C CA . GLY A 1 99 ? -13.628 -7.775 -1.771 1.00 93.81 99 GLY A CA 1
ATOM 765 C C . GLY A 1 99 ? -12.744 -6.549 -2.005 1.00 93.81 99 GLY A C 1
ATOM 766 O O . GLY A 1 99 ? -12.097 -6.031 -1.093 1.00 93.81 99 GLY A O 1
ATOM 767 N N . MET A 1 100 ? -12.679 -6.118 -3.264 1.00 95.19 100 MET A N 1
ATOM 768 C CA . MET A 1 100 ? -11.867 -4.980 -3.683 1.00 95.19 100 MET A CA 1
ATOM 769 C C . MET A 1 100 ? -12.479 -4.294 -4.899 1.00 95.19 100 MET A C 1
ATOM 771 O O . MET A 1 100 ? -12.862 -4.973 -5.853 1.00 95.19 100 MET A O 1
ATOM 775 N N . ALA A 1 101 ? -12.471 -2.964 -4.902 1.00 95.44 101 ALA A N 1
ATOM 776 C CA . ALA A 1 101 ? -12.688 -2.150 -6.092 1.00 95.44 101 ALA A CA 1
ATOM 777 C C . ALA A 1 101 ? -11.432 -1.323 -6.385 1.00 95.44 101 ALA A C 1
ATOM 779 O O . ALA A 1 101 ? -10.753 -0.864 -5.470 1.00 95.44 101 ALA A O 1
ATOM 780 N N . VAL A 1 102 ? -11.090 -1.167 -7.666 1.00 94.88 102 VAL A N 1
ATOM 781 C CA . VAL A 1 102 ? -9.881 -0.451 -8.095 1.00 94.88 102 VAL A CA 1
ATOM 782 C C . VAL A 1 102 ? -10.263 0.640 -9.078 1.00 94.88 102 VAL A C 1
ATOM 784 O O . VAL A 1 102 ? -10.837 0.361 -10.132 1.00 94.88 102 VAL A O 1
ATOM 787 N N . ARG A 1 103 ? -9.865 1.873 -8.773 1.00 94.81 103 ARG A N 1
ATOM 788 C CA . ARG A 1 103 ? -9.977 3.030 -9.656 1.00 94.81 103 ARG A CA 1
ATOM 789 C C . ARG A 1 103 ? -8.580 3.510 -10.029 1.00 94.81 103 ARG A C 1
ATOM 791 O O . ARG A 1 103 ? -7.780 3.879 -9.175 1.00 94.81 103 ARG A O 1
ATOM 798 N N . LYS A 1 104 ? -8.269 3.480 -11.325 1.00 92.75 104 LYS A N 1
ATOM 799 C CA . LYS A 1 104 ? -6.958 3.872 -11.856 1.00 92.75 104 LYS A CA 1
ATOM 800 C C . LYS A 1 104 ? -7.041 5.270 -12.466 1.00 92.75 104 LYS A C 1
ATOM 802 O O . LYS A 1 104 ? -7.873 5.515 -13.333 1.00 92.75 104 LYS A O 1
ATOM 807 N N . GLU A 1 105 ? -6.138 6.149 -12.057 1.00 89.31 105 GLU A N 1
ATOM 808 C CA . GLU A 1 105 ? -5.911 7.468 -12.647 1.00 89.31 105 GLU A CA 1
ATOM 809 C C . GLU A 1 105 ? -4.426 7.602 -13.036 1.00 89.31 105 GLU A C 1
ATOM 811 O O . GLU A 1 105 ? -3.580 6.792 -12.648 1.00 89.31 105 GLU A O 1
ATOM 816 N N . ALA A 1 106 ? -4.067 8.586 -13.861 1.00 85.06 106 ALA A N 1
ATOM 817 C CA . ALA A 1 106 ? -2.693 8.703 -14.354 1.00 85.06 106 ALA A CA 1
ATOM 818 C C . ALA A 1 106 ? -1.691 8.887 -13.191 1.00 85.06 106 ALA A C 1
ATOM 820 O O . ALA A 1 106 ? -1.643 9.935 -12.550 1.00 85.06 106 ALA A O 1
ATOM 821 N N . GLY A 1 107 ? -0.892 7.849 -12.910 1.00 87.19 107 GLY A N 1
ATOM 822 C CA . GLY A 1 107 ? 0.104 7.845 -11.830 1.00 87.19 107 GLY A CA 1
ATOM 823 C C . GLY A 1 107 ? -0.464 7.711 -10.411 1.00 87.19 107 GLY A C 1
ATOM 824 O O . GLY A 1 107 ? 0.303 7.824 -9.451 1.00 87.19 107 GLY A O 1
ATOM 825 N N . LYS A 1 108 ? -1.770 7.455 -10.263 1.00 95.00 108 LYS A N 1
ATOM 826 C CA . LYS A 1 108 ? -2.449 7.245 -8.977 1.00 95.00 108 LYS A CA 1
ATOM 827 C C . LYS A 1 108 ? -3.437 6.089 -9.072 1.00 95.00 108 LYS A C 1
ATOM 829 O O . LYS A 1 108 ? -4.098 5.917 -10.089 1.00 95.00 108 LYS A O 1
ATOM 834 N N . VAL A 1 109 ? -3.556 5.298 -8.018 1.00 96.81 109 VAL A N 1
ATOM 835 C CA . VAL A 1 109 ? -4.582 4.255 -7.939 1.00 96.81 109 VAL A CA 1
ATOM 836 C C . VAL A 1 109 ? -5.257 4.329 -6.589 1.00 96.81 109 VAL A C 1
ATOM 838 O O . VAL A 1 109 ? -4.583 4.384 -5.565 1.00 96.81 109 VAL A O 1
ATOM 841 N N . GLU A 1 110 ? -6.578 4.307 -6.603 1.00 97.00 110 GLU A N 1
ATOM 842 C CA . GLU A 1 110 ? -7.404 4.175 -5.414 1.00 97.00 110 GLU A CA 1
ATOM 843 C C . GLU A 1 110 ? -7.954 2.755 -5.365 1.00 97.00 110 GLU A C 1
ATOM 845 O O . GLU A 1 110 ? -8.383 2.193 -6.378 1.00 97.00 110 GLU A O 1
ATOM 850 N N . LEU A 1 111 ? -7.872 2.152 -4.188 1.00 96.62 111 LEU A N 1
ATOM 851 C CA . LEU A 1 111 ? -8.279 0.784 -3.945 1.00 96.62 111 LEU A CA 1
ATOM 852 C C . LEU A 1 111 ? -9.152 0.758 -2.702 1.00 96.62 111 LEU A C 1
ATOM 854 O O . LEU A 1 111 ? -8.674 1.002 -1.600 1.00 96.62 111 LEU A O 1
ATOM 858 N N . GLU A 1 112 ? -10.420 0.434 -2.885 1.00 96.12 112 GLU A N 1
ATOM 859 C CA . GLU A 1 112 ? -11.380 0.282 -1.798 1.00 96.12 112 GLU A CA 1
ATOM 860 C C . GLU A 1 112 ? -11.377 -1.182 -1.357 1.00 96.12 112 GLU A C 1
ATOM 862 O O . GLU A 1 112 ? -11.586 -2.079 -2.178 1.00 96.12 112 GLU A O 1
ATOM 867 N N . ALA A 1 113 ? -11.109 -1.436 -0.076 1.00 94.00 113 ALA A N 1
ATOM 868 C CA . ALA A 1 113 ? -11.132 -2.772 0.512 1.00 94.00 113 ALA A CA 1
ATOM 869 C C . ALA A 1 113 ? -11.798 -2.724 1.894 1.00 94.00 113 ALA A C 1
ATOM 871 O O . ALA A 1 113 ? -11.174 -2.409 2.908 1.00 94.00 113 ALA A O 1
ATOM 872 N N . GLY A 1 114 ? -13.091 -3.054 1.932 1.00 90.12 114 GLY A N 1
ATOM 873 C CA . GLY A 1 114 ? -13.898 -2.949 3.147 1.00 90.12 114 GLY A CA 1
ATOM 874 C C . GLY A 1 114 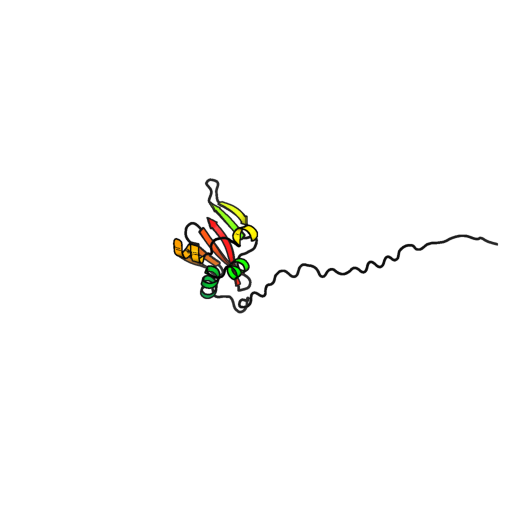? -14.101 -1.486 3.560 1.00 90.12 114 GLY A C 1
ATOM 875 O O . GLY A 1 114 ? -14.509 -0.694 2.715 1.00 90.12 114 GLY A O 1
ATOM 876 N N . PRO A 1 115 ? -13.849 -1.114 4.830 1.00 89.62 115 PRO A N 1
ATOM 877 C CA . PRO A 1 115 ? -14.029 0.259 5.301 1.00 89.62 115 PRO A CA 1
ATOM 878 C C . PRO A 1 115 ? -12.850 1.181 4.959 1.00 89.62 115 PRO A C 1
ATOM 880 O O . PRO A 1 115 ? -12.867 2.332 5.367 1.00 89.62 115 PRO A O 1
ATOM 883 N N . VAL A 1 116 ? -11.811 0.681 4.276 1.00 93.69 116 VAL A N 1
ATOM 884 C CA . VAL A 1 116 ? -10.579 1.438 4.030 1.00 93.69 116 VAL A CA 1
ATOM 885 C C . VAL A 1 116 ? -10.353 1.655 2.538 1.00 93.69 116 VAL A C 1
ATOM 887 O O . VAL A 1 116 ? -10.383 0.709 1.745 1.00 93.69 116 VAL A O 1
ATOM 890 N N . THR A 1 117 ? -10.038 2.894 2.174 1.00 96.00 117 THR A N 1
ATOM 891 C CA . THR A 1 117 ? -9.567 3.291 0.848 1.00 96.00 117 THR A CA 1
ATOM 892 C C . THR A 1 117 ? -8.056 3.499 0.880 1.00 96.00 117 THR A C 1
ATOM 894 O O . THR A 1 117 ? -7.531 4.372 1.566 1.00 96.00 117 THR A O 1
ATOM 897 N N . TYR A 1 118 ? -7.329 2.701 0.108 1.00 96.94 118 TYR A N 1
ATOM 898 C CA . TYR A 1 118 ? -5.880 2.763 -0.038 1.00 96.94 118 TYR A CA 1
ATOM 899 C C . TYR A 1 118 ? -5.508 3.554 -1.291 1.00 96.94 118 TYR A C 1
ATOM 901 O O . TYR A 1 118 ? -5.924 3.206 -2.398 1.00 96.94 118 TYR A O 1
ATOM 909 N N . ARG A 1 119 ? -4.681 4.593 -1.142 1.00 97.31 119 ARG A N 1
ATOM 910 C CA . ARG A 1 119 ? -4.211 5.416 -2.261 1.00 97.31 119 ARG A CA 1
ATOM 911 C C . ARG A 1 119 ? -2.742 5.155 -2.559 1.00 97.31 119 ARG A C 1
ATOM 913 O O . ARG A 1 119 ? -1.841 5.425 -1.761 1.00 97.31 119 ARG A O 1
ATOM 920 N N . PHE A 1 120 ? -2.500 4.678 -3.768 1.00 97.50 120 PHE A N 1
ATOM 921 C CA . PHE A 1 120 ? -1.185 4.405 -4.315 1.00 97.50 120 PHE A CA 1
ATOM 922 C C . PHE A 1 120 ? -0.771 5.513 -5.276 1.00 97.50 120 PHE A C 1
ATOM 924 O O . PHE A 1 120 ? -1.595 6.077 -5.998 1.00 97.50 120 PHE A O 1
ATOM 931 N N . ARG A 1 121 ? 0.526 5.806 -5.320 1.00 96.19 121 ARG A N 1
ATOM 932 C CA . ARG A 1 121 ? 1.118 6.725 -6.295 1.00 96.19 121 ARG A CA 1
ATOM 933 C C . ARG A 1 121 ? 2.340 6.104 -6.943 1.00 96.19 121 ARG A C 1
ATOM 935 O O . ARG A 1 121 ? 3.051 5.313 -6.323 1.00 96.19 121 ARG A O 1
ATOM 942 N N . LEU A 1 122 ? 2.601 6.500 -8.178 1.00 94.06 122 LEU A N 1
ATOM 943 C CA . LEU A 1 122 ? 3.807 6.122 -8.893 1.00 94.06 122 LEU A CA 1
ATOM 944 C C . LEU A 1 122 ? 4.907 7.153 -8.602 1.00 94.06 122 LEU A C 1
ATOM 946 O O . LEU A 1 122 ? 4.890 8.259 -9.140 1.00 94.06 122 LEU A O 1
ATOM 950 N N . GLN A 1 123 ? 5.879 6.799 -7.762 1.00 92.62 123 GLN A N 1
ATOM 951 C CA . GLN A 1 123 ? 7.006 7.663 -7.405 1.00 92.62 123 GLN A CA 1
ATOM 952 C C . GLN A 1 123 ? 8.323 7.096 -7.936 1.00 92.62 123 GLN A C 1
ATOM 954 O O . GLN A 1 123 ? 8.717 5.974 -7.615 1.00 92.62 123 GLN A O 1
ATOM 959 N N . ALA A 1 124 ? 9.026 7.893 -8.749 1.00 89.69 124 ALA A N 1
ATOM 960 C CA . ALA A 1 124 ? 10.273 7.494 -9.413 1.00 89.69 124 ALA A CA 1
ATOM 961 C C . ALA A 1 124 ? 10.149 6.176 -10.213 1.00 89.69 124 ALA A C 1
ATOM 963 O O . ALA A 1 124 ? 11.088 5.384 -10.286 1.00 89.69 124 ALA A O 1
ATOM 964 N N . GLY A 1 125 ? 8.968 5.941 -10.798 1.00 90.94 125 GLY A N 1
ATOM 965 C CA . GLY A 1 125 ? 8.644 4.730 -11.554 1.00 90.94 125 GLY A CA 1
ATOM 966 C C . GLY A 1 125 ? 8.252 3.522 -10.703 1.00 90.94 125 GLY A C 1
ATOM 967 O O . GLY A 1 125 ? 8.049 2.450 -11.256 1.00 90.94 125 GLY A O 1
ATOM 968 N N . CYS A 1 126 ? 8.124 3.674 -9.386 1.00 93.62 126 CYS A N 1
ATOM 969 C CA . CYS A 1 126 ? 7.757 2.604 -8.466 1.00 93.62 126 CYS A CA 1
ATOM 970 C C . CYS A 1 126 ? 6.434 2.914 -7.772 1.00 93.62 126 CYS A C 1
ATOM 972 O O . CYS A 1 126 ? 6.243 4.039 -7.308 1.00 93.62 126 CYS A O 1
ATOM 974 N N . TRP A 1 127 ? 5.548 1.929 -7.658 1.00 95.75 127 TRP A N 1
ATOM 975 C CA . TRP A 1 127 ? 4.310 2.120 -6.909 1.00 95.75 127 TRP A CA 1
ATOM 976 C C . TRP A 1 127 ? 4.578 2.104 -5.408 1.00 95.75 127 TRP A C 1
ATOM 978 O O . TRP A 1 127 ? 5.366 1.299 -4.907 1.00 95.75 127 TRP A O 1
ATOM 988 N N . GLU A 1 128 ? 3.919 3.007 -4.693 1.00 96.12 128 GLU A N 1
ATOM 989 C CA . GLU A 1 128 ? 3.930 3.043 -3.237 1.00 96.12 128 GLU A CA 1
ATOM 990 C C . GLU A 1 128 ? 2.572 3.454 -2.665 1.00 96.12 128 GLU A C 1
ATOM 992 O O . GLU A 1 128 ? 1.862 4.268 -3.260 1.00 96.12 128 GLU A O 1
ATOM 997 N N . LEU A 1 129 ? 2.219 2.879 -1.513 1.00 97.44 129 LEU A N 1
ATOM 998 C CA . LEU A 1 129 ? 1.086 3.314 -0.699 1.00 97.44 129 LEU A CA 1
ATOM 999 C C . LEU A 1 129 ? 1.502 4.571 0.061 1.00 97.44 129 LEU A C 1
ATOM 1001 O O . LEU A 1 129 ? 2.433 4.506 0.864 1.00 97.44 129 LEU A O 1
ATOM 1005 N N . TRP A 1 130 ? 0.810 5.683 -0.172 1.00 96.38 130 TRP A N 1
ATOM 1006 C CA . TRP A 1 130 ? 1.124 6.953 0.488 1.00 96.38 130 TRP A CA 1
ATOM 1007 C C . TRP A 1 130 ? 0.025 7.423 1.442 1.00 96.38 130 TRP A C 1
ATOM 1009 O O . TRP A 1 130 ? 0.342 8.161 2.372 1.00 96.38 130 TRP A O 1
ATOM 1019 N N . GLN A 1 131 ? -1.222 6.975 1.248 1.00 96.62 131 GLN A N 1
ATOM 1020 C CA . GLN A 1 131 ? -2.347 7.321 2.115 1.00 96.62 131 GLN A CA 1
ATOM 1021 C C . GLN A 1 131 ? -3.318 6.146 2.289 1.00 96.62 131 GLN A C 1
ATOM 1023 O O . GLN A 1 131 ? -3.576 5.407 1.336 1.00 96.62 131 GLN A O 1
ATOM 1028 N N . ALA A 1 132 ? -3.868 5.996 3.491 1.00 95.81 132 ALA A N 1
ATOM 1029 C CA . ALA A 1 132 ? -5.017 5.142 3.780 1.00 95.81 132 ALA A CA 1
ATOM 1030 C C . ALA A 1 132 ? -6.132 5.977 4.425 1.00 95.81 132 ALA A C 1
ATOM 1032 O O . ALA A 1 132 ? -5.863 6.800 5.293 1.00 95.81 132 ALA A O 1
ATOM 1033 N N . GLU A 1 133 ? -7.371 5.788 4.000 1.00 94.81 133 GLU A N 1
ATOM 1034 C CA . GLU A 1 133 ? -8.535 6.543 4.468 1.00 94.81 133 GLU A CA 1
ATOM 1035 C C . GLU A 1 133 ? -9.578 5.578 5.031 1.00 94.81 133 GLU A C 1
ATOM 1037 O O . GLU A 1 133 ? -9.865 4.574 4.386 1.00 94.81 133 GLU A O 1
ATOM 1042 N N . SER A 1 134 ? -10.105 5.857 6.225 1.00 89.75 134 SER A N 1
ATOM 1043 C CA . SER A 1 134 ? -11.081 5.024 6.947 1.00 89.75 134 SER A CA 1
ATOM 1044 C C . SER A 1 134 ? -12.196 5.848 7.571 1.00 89.75 134 SER A C 1
ATOM 1046 O O . SER A 1 134 ? -11.869 6.951 8.068 1.00 89.75 134 SER A O 1
#

Foldseek 3Di:
DDDDDDDDDDDDPPPPPPPPPPDPPPPPPPPPPPFAPVAADDPVNLVVCQQPPLVSVLVQADAQAWEWEQDPVGIDIDGHGSVVPSPDHGLNVQCVVANWDWDDDDQWIWIDRHQKIWIWGQDRSYIHTRYIYD

Sequence (134 aa):
MFFMLLAGAMIGGMWYSTRLLPSLAKGVQTVRKGCSLNAPESFDTFLPRYQSDRMFANARTTDPLETVIGGPDGPATTMVPRTDYRNQELLGDIVRKHGMAVRKEAGKVELEAGPVTYRFRLQAGCWELWQAES

pLDDT: mean 81.12, std 20.71, range [37.59, 97.5]

Secondary structure (DSSP, 8-state):
-----------------------S-S------TT-BTTBPPPHHHHHHHHHH-HHHHHHSEEEEEEEEEEETTEEEEEEE-HHHHTTSPPHHHHHHHH--EEEEETTEEEEEETTEEEEEEEETTEEEEEEEE-